Protein AF-A0A0M1J1N5-F1 (afdb_monomer_lite)

Radius of gyration: 19.78 Å; chains: 1; bounding box: 44×38×53 Å

Secondary structure (DSSP, 8-state):
-TTTT-EEEEEHHHHHHTT---TTTSTTSB-TTSEEEEES-S--------HHHHTT-----PPPGGGGGG-SHHHHHHGGG-S-EEEEEETTT-S-HHHHHHIIIIITTTTTT-TTEEEEEE-GGGG--TTS-HHHHHHHHHHHHHHHHHHHTS-GGGEEE--HHHHHHT-

Structure (mmCIF, N/CA/C/O backbone):
data_AF-A0A0M1J1N5-F1
#
_entry.id   AF-A0A0M1J1N5-F1
#
loop_
_atom_site.group_PDB
_atom_site.id
_atom_site.type_symbol
_atom_site.label_atom_id
_atom_site.label_alt_id
_atom_site.label_comp_id
_atom_site.label_asym_id
_atom_site.label_entity_id
_atom_site.label_seq_id
_atom_site.pdbx_PDB_ins_code
_atom_site.Cartn_x
_atom_site.Cartn_y
_atom_site.Cartn_z
_atom_site.occupancy
_atom_site.B_iso_or_equiv
_atom_site.auth_seq_id
_atom_site.auth_comp_id
_atom_site.auth_asym_id
_atom_site.auth_atom_id
_atom_site.pdbx_PDB_model_num
ATOM 1 N N . LEU A 1 1 ? 18.019 0.020 2.219 1.00 52.59 1 LEU A N 1
ATOM 2 C CA . LEU A 1 1 ? 17.414 1.111 1.418 1.00 52.59 1 LEU A CA 1
ATOM 3 C C . LEU A 1 1 ? 18.366 1.653 0.354 1.00 52.59 1 LEU A C 1
ATOM 5 O O . LEU A 1 1 ? 17.966 1.627 -0.796 1.00 52.59 1 LEU A O 1
ATOM 9 N N . ARG A 1 2 ? 19.607 2.064 0.682 1.00 61.16 2 ARG A N 1
ATOM 10 C CA . ARG A 1 2 ? 20.564 2.590 -0.320 1.00 61.16 2 ARG A CA 1
ATOM 11 C C . ARG A 1 2 ? 20.820 1.660 -1.513 1.00 61.16 2 ARG A C 1
ATOM 13 O O . ARG A 1 2 ? 20.886 2.156 -2.623 1.00 61.16 2 ARG A O 1
ATOM 20 N N . GLU A 1 3 ? 20.901 0.349 -1.292 1.00 72.56 3 GLU A N 1
ATOM 21 C CA . GLU A 1 3 ? 21.131 -0.627 -2.372 1.00 72.56 3 GLU A CA 1
ATOM 22 C C . GLU A 1 3 ? 19.966 -0.722 -3.374 1.00 72.56 3 GLU A C 1
ATOM 24 O O . GLU A 1 3 ? 20.194 -0.840 -4.569 1.00 72.56 3 GLU A O 1
ATOM 29 N N . ILE A 1 4 ? 18.715 -0.620 -2.910 1.00 67.69 4 ILE A N 1
ATOM 30 C CA . ILE A 1 4 ? 17.514 -0.837 -3.745 1.00 67.69 4 ILE A CA 1
ATOM 31 C C . ILE A 1 4 ? 17.267 0.347 -4.691 1.00 67.69 4 ILE A C 1
ATOM 33 O O . ILE A 1 4 ? 16.697 0.174 -5.760 1.00 67.69 4 ILE A O 1
ATOM 37 N N . ILE A 1 5 ? 17.731 1.543 -4.318 1.00 72.88 5 ILE A N 1
ATOM 38 C CA . ILE A 1 5 ? 17.619 2.758 -5.140 1.00 72.88 5 ILE A CA 1
ATOM 39 C C . ILE A 1 5 ? 18.843 2.987 -6.035 1.00 72.88 5 ILE A C 1
ATOM 41 O O . ILE A 1 5 ? 18.966 4.054 -6.631 1.00 72.88 5 ILE A O 1
ATOM 45 N N . GLN A 1 6 ? 19.787 2.041 -6.089 1.00 81.50 6 GLN A N 1
ATOM 46 C CA . GLN A 1 6 ? 20.947 2.183 -6.960 1.00 81.50 6 GLN A CA 1
ATOM 47 C C . GLN A 1 6 ? 20.529 2.147 -8.423 1.00 81.50 6 GLN A C 1
ATOM 49 O O . GLN A 1 6 ? 19.710 1.330 -8.848 1.00 81.50 6 GLN A O 1
ATOM 54 N N . THR A 1 7 ? 21.188 2.987 -9.200 1.00 85.31 7 THR A N 1
ATOM 55 C CA . THR A 1 7 ? 21.044 3.075 -10.643 1.00 85.31 7 THR A CA 1
ATOM 56 C C . THR A 1 7 ? 22.372 2.773 -11.331 1.00 85.31 7 THR A C 1
ATOM 58 O O . THR A 1 7 ? 23.437 2.682 -10.707 1.00 85.31 7 THR A O 1
ATOM 61 N N . LYS A 1 8 ? 22.320 2.551 -12.641 1.00 86.94 8 LYS A N 1
ATOM 62 C CA . LYS A 1 8 ? 23.497 2.445 -13.505 1.00 86.94 8 LYS A CA 1
ATOM 63 C C . LYS A 1 8 ? 23.228 3.106 -14.847 1.00 86.94 8 LYS A C 1
ATOM 65 O O . LYS A 1 8 ? 22.100 3.103 -15.330 1.00 86.94 8 LYS A O 1
ATOM 70 N N . GLN A 1 9 ? 24.285 3.629 -15.454 1.00 89.75 9 GLN A N 1
ATOM 71 C CA . GLN A 1 9 ? 24.247 4.166 -16.810 1.00 89.75 9 GLN A CA 1
ATOM 72 C C . GLN A 1 9 ? 24.455 3.033 -17.815 1.00 89.75 9 GLN A C 1
ATOM 74 O O . GLN A 1 9 ? 25.432 2.287 -17.717 1.00 89.75 9 GLN A O 1
ATOM 79 N N . VAL A 1 10 ? 23.553 2.911 -18.782 1.00 89.06 10 VAL A N 1
ATOM 80 C CA . VAL A 1 10 ? 23.640 1.938 -19.882 1.00 89.06 10 VAL A CA 1
ATOM 81 C C . VAL A 1 10 ? 23.337 2.612 -21.215 1.00 89.06 10 VAL A C 1
ATOM 83 O O . VAL A 1 10 ? 22.800 3.719 -21.248 1.00 89.06 10 VAL A O 1
ATOM 86 N N . SER A 1 11 ? 23.679 1.957 -22.326 1.00 90.75 11 SER A N 1
ATOM 87 C CA . SER A 1 11 ? 23.279 2.450 -23.644 1.00 90.75 11 SER A CA 1
ATOM 88 C C . SER A 1 11 ? 21.757 2.369 -23.807 1.00 90.75 11 SER A C 1
ATOM 90 O O . SER A 1 11 ? 21.112 1.485 -23.237 1.00 90.75 11 SER A O 1
ATOM 92 N N . VAL A 1 12 ? 21.173 3.246 -24.629 1.00 86.00 12 VAL A N 1
ATOM 93 C CA . VAL A 1 12 ? 19.738 3.166 -24.970 1.00 86.00 12 VAL A CA 1
ATOM 94 C C . VAL A 1 12 ? 19.375 1.781 -25.524 1.00 86.00 12 VAL A C 1
ATOM 96 O O . VAL A 1 12 ? 18.342 1.225 -25.164 1.00 86.00 12 VAL A O 1
ATOM 99 N N . ALA A 1 13 ? 20.245 1.182 -26.344 1.00 87.81 13 ALA A N 1
ATOM 100 C CA . ALA A 1 13 ? 20.021 -0.148 -26.910 1.00 87.81 13 ALA A CA 1
ATOM 101 C C . ALA A 1 13 ? 19.925 -1.240 -25.828 1.00 87.81 13 ALA A C 1
ATOM 103 O O . ALA A 1 13 ? 19.041 -2.096 -25.892 1.00 87.81 13 ALA A O 1
ATOM 104 N N . ASP A 1 14 ? 20.795 -1.191 -24.815 1.00 88.38 14 ASP A N 1
ATOM 105 C CA . ASP A 1 14 ? 20.754 -2.132 -23.694 1.00 88.38 14 ASP A CA 1
ATOM 106 C C . ASP A 1 14 ? 19.516 -1.917 -22.824 1.00 88.38 14 ASP A C 1
ATOM 108 O O . ASP A 1 14 ? 18.884 -2.887 -22.408 1.00 88.38 14 ASP A O 1
ATOM 112 N N . ALA A 1 15 ? 19.138 -0.662 -22.575 1.00 84.88 15 ALA A N 1
ATOM 113 C CA . ALA A 1 15 ? 17.943 -0.349 -21.801 1.00 84.88 15 ALA A CA 1
ATOM 114 C C . ALA A 1 15 ? 16.661 -0.833 -22.495 1.00 84.88 15 ALA A C 1
ATOM 116 O O . ALA A 1 15 ? 15.810 -1.419 -21.833 1.00 84.88 15 ALA A O 1
ATOM 117 N N . VAL A 1 16 ? 16.5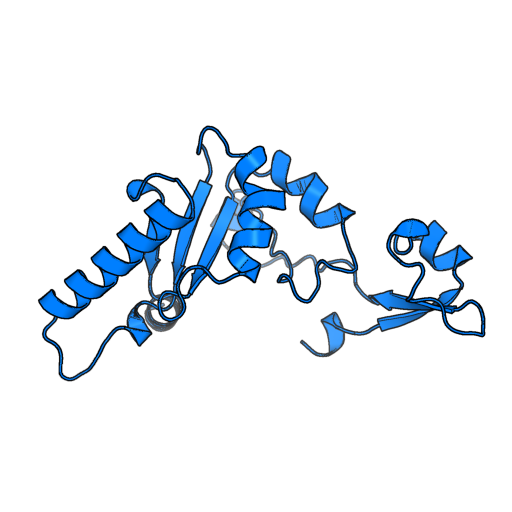56 -0.682 -23.822 1.00 83.62 16 VAL A N 1
ATOM 118 C CA . VAL A 1 16 ? 15.443 -1.223 -24.626 1.00 83.62 16 VAL A CA 1
ATOM 119 C C . VAL A 1 16 ? 15.420 -2.750 -24.578 1.00 83.62 16 VAL A C 1
ATOM 121 O O . VAL A 1 16 ? 14.368 -3.343 -24.372 1.00 83.62 16 VAL A O 1
ATOM 124 N N . LYS A 1 17 ? 16.576 -3.414 -24.713 1.00 86.38 17 LYS A N 1
ATOM 125 C CA . LYS A 1 17 ? 16.666 -4.882 -24.602 1.00 86.38 17 LYS A CA 1
ATOM 126 C C . LYS A 1 17 ? 16.233 -5.389 -23.222 1.00 86.38 17 LYS A C 1
ATOM 128 O O . LYS A 1 17 ? 15.756 -6.514 -23.094 1.00 86.38 17 LYS A O 1
ATOM 133 N N . LEU A 1 18 ? 16.448 -4.575 -22.194 1.00 82.00 18 LEU A N 1
ATOM 134 C CA . LEU A 1 18 ? 16.012 -4.827 -20.830 1.00 82.00 18 LEU A CA 1
ATOM 135 C C . LEU A 1 18 ? 14.584 -4.331 -20.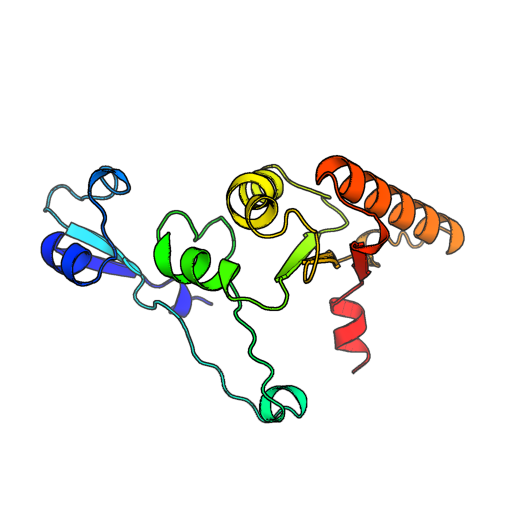564 1.00 82.00 18 LEU A C 1
ATOM 137 O O . LEU A 1 18 ? 14.133 -4.472 -19.438 1.00 82.00 18 LEU A O 1
ATOM 141 N N . ASP A 1 19 ? 13.873 -3.761 -21.531 1.00 76.56 19 ASP A N 1
ATOM 142 C CA . ASP A 1 19 ? 12.531 -3.201 -21.320 1.00 76.56 19 ASP A CA 1
ATOM 143 C C . ASP A 1 19 ? 12.471 -2.139 -20.198 1.00 76.56 19 ASP A C 1
ATOM 145 O O . ASP A 1 19 ? 11.487 -1.976 -19.485 1.00 76.56 19 ASP A O 1
ATOM 149 N N . LEU A 1 20 ? 13.589 -1.433 -20.002 1.00 76.12 20 LEU A N 1
ATOM 150 C CA . LEU A 1 20 ? 13.760 -0.344 -19.031 1.00 76.12 20 LEU A CA 1
ATOM 151 C C . LEU A 1 20 ? 13.867 1.021 -19.728 1.00 76.12 20 LEU A C 1
ATOM 153 O O . LEU A 1 20 ? 14.272 2.010 -19.122 1.00 76.12 20 LEU A O 1
ATOM 157 N N . TYR A 1 21 ? 13.554 1.071 -21.023 1.00 71.81 21 TYR A N 1
ATOM 158 C CA . TYR A 1 21 ? 13.481 2.301 -21.798 1.00 71.81 21 TYR A CA 1
ATOM 159 C C . TYR A 1 21 ? 12.463 2.148 -22.926 1.00 71.81 21 TYR A C 1
ATOM 161 O O . TYR A 1 21 ? 12.642 1.346 -23.841 1.00 71.81 21 TYR A O 1
ATOM 169 N N . GLN A 1 22 ? 11.418 2.970 -22.877 1.00 67.94 22 GLN A N 1
ATOM 170 C CA . GLN A 1 22 ? 10.406 3.088 -23.927 1.00 67.94 22 GLN A CA 1
ATOM 171 C C . GLN A 1 22 ? 10.420 4.532 -24.447 1.00 67.94 22 GLN A C 1
ATOM 173 O O . GLN A 1 22 ? 10.168 5.467 -23.684 1.00 67.94 22 GLN A O 1
ATOM 178 N N . GLY A 1 23 ? 10.774 4.706 -25.726 1.00 61.94 23 GLY A N 1
ATOM 179 C CA . GLY A 1 23 ? 11.241 5.973 -26.311 1.00 61.94 23 GLY A CA 1
ATOM 180 C C . GLY A 1 23 ? 10.377 7.208 -26.037 1.00 61.94 23 GLY A C 1
ATOM 181 O O . GLY A 1 23 ? 10.921 8.243 -25.665 1.00 61.94 23 GLY A O 1
ATOM 182 N N . GLU A 1 24 ? 9.049 7.115 -26.149 1.00 58.16 24 GLU A N 1
ATOM 183 C CA . GLU A 1 24 ? 8.161 8.266 -25.902 1.00 58.16 24 GLU A CA 1
ATOM 184 C C . GLU A 1 24 ? 8.010 8.615 -24.412 1.00 58.16 24 GLU A C 1
ATOM 186 O O . GLU A 1 24 ? 7.842 9.782 -24.067 1.00 58.16 24 GLU A O 1
ATOM 191 N N . LEU A 1 25 ? 8.136 7.630 -23.518 1.00 57.78 25 LEU A N 1
ATOM 192 C CA . LEU A 1 25 ? 8.007 7.812 -22.067 1.00 57.78 25 LEU A CA 1
ATOM 193 C C . LEU A 1 25 ? 9.302 8.333 -21.417 1.00 57.78 25 LEU A C 1
ATOM 195 O O . LEU A 1 25 ? 9.253 8.963 -20.364 1.00 57.78 25 LEU A O 1
ATOM 199 N N . HIS A 1 26 ? 10.459 8.105 -22.051 1.00 61.91 26 HIS A N 1
ATOM 200 C CA . HIS A 1 26 ? 11.788 8.342 -21.463 1.00 61.91 26 HIS A CA 1
ATOM 201 C C . HIS A 1 26 ? 12.648 9.331 -22.272 1.00 61.91 26 HIS A C 1
ATOM 203 O O . HIS A 1 26 ? 13.854 9.454 -22.047 1.00 61.91 26 HIS A O 1
ATOM 209 N N . HIS A 1 27 ? 12.045 10.062 -23.215 1.00 55.50 27 HIS A N 1
ATOM 210 C CA . HIS A 1 27 ? 12.751 10.917 -24.178 1.00 55.50 27 HIS A CA 1
ATOM 211 C C . HIS A 1 27 ? 13.588 12.045 -23.530 1.00 55.50 27 HIS A C 1
ATOM 213 O O . HIS A 1 27 ? 14.531 12.543 -24.144 1.00 55.50 27 HIS A O 1
ATOM 219 N N . GLY A 1 28 ? 13.274 12.435 -22.287 1.00 59.06 28 GLY A N 1
ATOM 220 C CA . GLY A 1 28 ? 14.011 13.437 -21.501 1.00 59.06 28 GLY A CA 1
ATOM 221 C C . GLY A 1 28 ? 15.120 12.885 -20.593 1.00 59.06 28 GLY A C 1
ATOM 222 O O . GLY A 1 28 ? 15.781 13.664 -19.914 1.00 59.06 28 GLY A O 1
ATOM 223 N N . LEU A 1 29 ? 15.320 11.562 -20.561 1.00 63.53 29 LEU A N 1
ATOM 224 C CA . LEU A 1 29 ? 16.277 10.882 -19.673 1.00 63.53 29 LEU A CA 1
ATOM 225 C C . LEU A 1 29 ? 17.583 10.484 -20.381 1.00 63.53 29 LEU A C 1
ATOM 227 O O . LEU A 1 29 ? 18.471 9.894 -19.767 1.00 63.53 29 LEU A O 1
ATOM 231 N N . VAL A 1 30 ? 17.704 10.792 -21.676 1.00 70.62 30 VAL A N 1
ATOM 232 C CA . VAL A 1 30 ? 18.880 10.454 -22.483 1.00 70.62 30 VAL A CA 1
ATOM 233 C C . VAL A 1 30 ? 19.931 11.549 -22.341 1.00 70.62 30 VAL A C 1
ATOM 235 O O . VAL A 1 30 ? 19.705 12.705 -22.695 1.00 70.62 30 VAL A O 1
ATOM 238 N N . SER A 1 31 ? 21.103 11.177 -21.835 1.00 72.56 31 SER A N 1
ATOM 239 C CA . SER A 1 31 ? 22.274 12.052 -21.793 1.00 72.56 31 SER A CA 1
ATOM 240 C C . SER A 1 31 ? 22.797 12.352 -23.205 1.00 72.56 31 SER A C 1
ATOM 242 O O . SER A 1 31 ? 22.593 11.573 -24.137 1.00 72.56 31 SER A O 1
ATOM 244 N N . SER A 1 32 ? 23.571 13.433 -23.358 1.00 72.31 32 SER A N 1
ATOM 245 C CA . SER A 1 32 ? 24.248 13.816 -24.611 1.00 72.31 32 SER A CA 1
ATOM 246 C C . SER A 1 32 ? 25.082 12.695 -25.246 1.00 72.31 32 SER A C 1
ATOM 248 O O . SER A 1 32 ? 25.353 12.732 -26.442 1.00 72.31 32 SER A O 1
ATOM 250 N N . ASN A 1 33 ? 25.471 11.688 -24.458 1.00 78.75 33 ASN A N 1
ATOM 251 C CA . ASN A 1 33 ? 26.295 10.559 -24.888 1.00 78.75 33 ASN A CA 1
ATOM 252 C C . ASN A 1 33 ? 25.473 9.306 -25.254 1.00 78.75 33 ASN A C 1
ATOM 254 O O . ASN A 1 33 ? 26.031 8.214 -25.313 1.00 78.75 33 ASN A O 1
ATOM 258 N N . ASN A 1 34 ? 24.160 9.442 -25.477 1.00 82.69 34 ASN A N 1
ATOM 259 C CA . ASN A 1 34 ? 23.240 8.340 -25.797 1.00 82.69 34 ASN A CA 1
ATOM 260 C C . ASN A 1 34 ? 23.177 7.242 -24.711 1.00 82.69 34 ASN A C 1
ATOM 262 O O . ASN A 1 34 ? 23.002 6.053 -24.996 1.00 82.69 34 ASN A O 1
ATOM 266 N N . MET A 1 35 ? 23.342 7.667 -23.457 1.00 84.88 35 MET A N 1
ATOM 267 C CA . MET A 1 35 ? 23.271 6.833 -22.258 1.00 84.88 35 MET A CA 1
ATOM 268 C C . MET A 1 35 ? 22.031 7.199 -21.449 1.00 84.88 35 MET A C 1
ATOM 270 O O . MET A 1 35 ? 21.616 8.362 -21.443 1.00 84.88 35 MET A O 1
ATOM 274 N N . VAL A 1 36 ? 21.469 6.212 -20.762 1.00 85.06 36 VAL A N 1
ATOM 275 C CA . VAL A 1 36 ? 20.299 6.356 -19.896 1.00 85.06 36 VAL A CA 1
ATOM 276 C C . VAL A 1 36 ? 20.566 5.726 -18.539 1.00 85.06 36 VAL A C 1
ATOM 278 O O . VAL A 1 36 ? 21.243 4.700 -18.423 1.00 85.06 36 VAL A O 1
ATOM 281 N N . GLU A 1 37 ? 20.011 6.351 -17.508 1.00 83.31 37 GLU A N 1
ATOM 282 C CA . GLU A 1 37 ? 20.072 5.856 -16.142 1.00 83.31 37 GLU A CA 1
ATOM 283 C C . GLU A 1 37 ? 18.921 4.876 -15.894 1.00 83.31 37 GLU A C 1
ATOM 285 O O . GLU A 1 37 ? 17.757 5.233 -16.061 1.00 83.31 37 GLU A O 1
ATOM 290 N N . ILE A 1 38 ? 19.247 3.642 -15.504 1.00 80.50 38 ILE A N 1
ATOM 291 C CA . ILE A 1 38 ? 18.263 2.596 -15.194 1.00 80.50 38 ILE A CA 1
ATOM 292 C C . ILE A 1 38 ? 18.460 2.053 -13.772 1.00 80.50 38 ILE A C 1
ATOM 294 O O . ILE A 1 38 ? 19.587 2.099 -13.262 1.00 80.50 38 ILE A O 1
ATOM 298 N N . PRO A 1 39 ? 17.423 1.480 -13.132 1.00 80.62 39 PRO A N 1
ATOM 299 C CA . PRO A 1 39 ? 17.570 0.777 -11.860 1.00 80.62 39 PRO A CA 1
ATOM 300 C C . PRO A 1 39 ? 18.573 -0.384 -11.951 1.00 80.62 39 PRO A C 1
ATOM 302 O O . PRO A 1 39 ? 18.634 -1.109 -12.948 1.00 80.62 39 PRO A O 1
ATOM 305 N N . GLN A 1 40 ? 19.362 -0.596 -10.895 1.00 85.62 40 GLN A N 1
ATOM 306 C CA . GLN A 1 40 ? 20.210 -1.790 -10.784 1.00 85.62 40 GLN A CA 1
ATOM 307 C C . GLN A 1 40 ? 19.411 -3.044 -10.421 1.00 85.62 40 GLN A C 1
ATOM 309 O O . GLN A 1 40 ? 19.810 -4.150 -10.788 1.00 85.62 40 GLN A O 1
ATOM 314 N N . TRP A 1 41 ? 18.280 -2.869 -9.740 1.00 81.00 41 TRP A N 1
ATOM 315 C CA . TRP A 1 41 ? 17.426 -3.939 -9.237 1.00 81.00 41 TRP A CA 1
ATOM 316 C C . TRP A 1 41 ? 15.995 -3.725 -9.723 1.00 81.00 41 TRP A C 1
ATOM 318 O O . TRP A 1 41 ? 15.494 -2.610 -9.632 1.00 81.00 41 TRP A O 1
ATOM 328 N N . ARG A 1 42 ? 15.335 -4.792 -10.193 1.00 76.38 42 ARG A N 1
ATOM 329 C CA . ARG A 1 42 ? 13.905 -4.749 -10.555 1.00 76.38 42 ARG A CA 1
ATOM 330 C C . ARG A 1 42 ? 12.992 -5.123 -9.395 1.00 76.38 42 ARG A C 1
ATOM 332 O O . ARG A 1 42 ? 12.026 -4.441 -9.098 1.00 76.38 42 ARG A O 1
ATOM 339 N N . HIS A 1 43 ? 13.291 -6.235 -8.732 1.00 79.19 43 HIS A N 1
ATOM 340 C CA . HIS A 1 43 ? 12.568 -6.679 -7.545 1.00 79.19 43 HIS A CA 1
ATOM 341 C C . HIS A 1 43 ? 13.464 -7.568 -6.686 1.00 79.19 43 HIS A C 1
ATOM 343 O O . HIS A 1 43 ? 14.487 -8.082 -7.145 1.00 79.19 43 HIS A O 1
ATOM 349 N N . ALA A 1 44 ? 13.054 -7.767 -5.437 1.00 83.44 44 ALA A N 1
ATOM 350 C CA . ALA A 1 44 ? 13.659 -8.725 -4.529 1.00 83.44 44 ALA A CA 1
ATOM 351 C C . ALA A 1 44 ? 12.633 -9.802 -4.175 1.00 83.44 44 ALA A C 1
ATOM 353 O O . ALA A 1 44 ? 11.468 -9.501 -3.926 1.00 83.44 44 ALA A O 1
ATOM 354 N N . ILE A 1 45 ? 13.079 -11.056 -4.121 1.00 89.25 45 ILE A N 1
ATOM 355 C CA . ILE A 1 45 ? 12.277 -12.160 -3.598 1.00 89.25 45 ILE A CA 1
ATOM 356 C C . ILE A 1 45 ? 12.753 -12.427 -2.177 1.00 89.25 45 ILE A C 1
ATOM 358 O O . ILE A 1 45 ? 13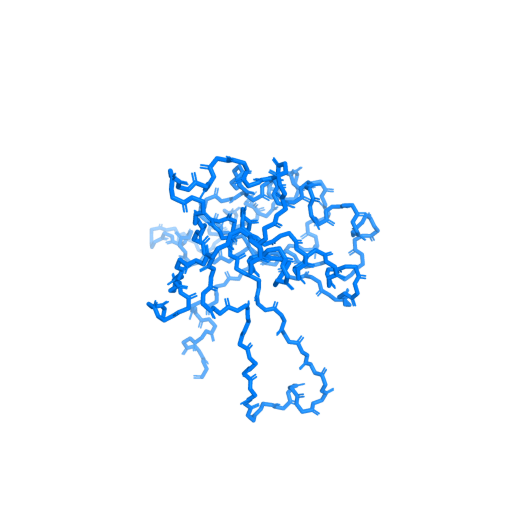.911 -12.778 -1.955 1.00 89.25 45 ILE A O 1
ATOM 362 N N . VAL A 1 46 ? 11.850 -12.269 -1.214 1.00 89.50 46 VAL A N 1
ATOM 363 C CA . VAL A 1 46 ? 12.133 -12.513 0.201 1.00 89.50 46 VAL A CA 1
ATOM 364 C C . VAL A 1 46 ? 11.297 -13.695 0.664 1.00 89.50 46 VAL A C 1
ATOM 366 O O . VAL A 1 46 ? 10.075 -13.619 0.733 1.00 89.50 46 VAL A O 1
ATOM 369 N N . SER A 1 47 ? 11.968 -14.797 0.990 1.00 92.12 47 SER A N 1
ATOM 370 C CA . SER A 1 47 ? 11.346 -15.975 1.598 1.00 92.12 47 SER A CA 1
ATOM 371 C C . SER A 1 47 ? 11.704 -16.029 3.076 1.00 92.12 47 SER A C 1
ATOM 373 O O . SER A 1 47 ? 12.881 -15.980 3.428 1.00 92.12 47 SER A O 1
ATOM 375 N N . PHE A 1 48 ? 10.704 -16.138 3.948 1.00 91.94 48 PHE A N 1
ATOM 376 C CA . PHE A 1 48 ? 10.916 -16.276 5.388 1.00 91.94 48 PHE A CA 1
ATOM 377 C C . PHE A 1 48 ? 9.922 -17.278 5.994 1.00 91.94 48 PHE A C 1
ATOM 379 O O . PHE A 1 48 ? 8.824 -17.450 5.455 1.00 91.94 48 PHE A O 1
ATOM 386 N N . PRO A 1 49 ? 10.285 -17.980 7.085 1.00 93.62 49 PRO A N 1
ATOM 387 C CA . PRO A 1 49 ? 9.484 -19.073 7.629 1.00 93.62 49 PRO A CA 1
ATOM 388 C C . PRO A 1 49 ? 8.273 -18.538 8.402 1.00 93.62 49 PRO A C 1
ATOM 390 O O . PRO A 1 49 ? 8.29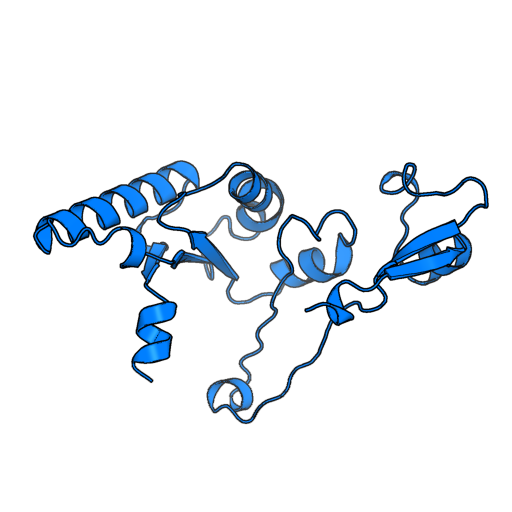4 -18.420 9.625 1.00 93.62 49 PRO A O 1
ATOM 393 N N . HIS A 1 50 ? 7.206 -18.206 7.679 1.00 94.19 50 HIS A N 1
ATOM 394 C CA . HIS A 1 50 ? 5.954 -17.724 8.253 1.00 94.19 50 HIS A CA 1
ATOM 395 C C . HIS A 1 50 ? 4.791 -18.650 7.897 1.00 94.19 50 HIS A C 1
ATOM 397 O O . HIS A 1 50 ? 4.645 -18.983 6.717 1.00 94.19 50 HIS A O 1
ATOM 403 N N . PRO A 1 51 ? 3.917 -19.012 8.860 1.00 95.56 51 PRO A N 1
ATOM 404 C CA . PRO A 1 51 ? 2.818 -19.945 8.616 1.00 95.56 51 PRO A CA 1
ATOM 405 C C . PRO A 1 51 ? 1.933 -19.556 7.426 1.00 95.56 51 PRO A C 1
ATOM 407 O O . PRO A 1 51 ? 1.619 -20.399 6.595 1.00 95.56 51 PRO A O 1
ATOM 410 N N . LEU A 1 52 ? 1.593 -18.268 7.287 1.00 94.12 52 LEU A N 1
ATOM 411 C CA . LEU A 1 52 ? 0.770 -17.806 6.159 1.00 94.12 52 LEU A CA 1
ATOM 412 C C . LEU A 1 52 ? 1.478 -17.953 4.804 1.00 94.12 52 LEU A C 1
ATOM 414 O O . LEU A 1 52 ? 0.835 -18.324 3.828 1.00 94.12 52 LEU A O 1
ATOM 418 N N . LEU A 1 53 ? 2.792 -17.704 4.734 1.00 94.56 53 LEU A N 1
ATOM 419 C CA . LEU A 1 53 ? 3.537 -17.852 3.479 1.00 94.56 53 LEU A CA 1
ATOM 420 C C . LEU A 1 53 ? 3.646 -19.327 3.075 1.00 94.56 53 LEU A C 1
ATOM 422 O O . LEU A 1 53 ? 3.521 -19.660 1.902 1.00 94.56 53 LEU A O 1
ATOM 426 N N . GLN A 1 54 ? 3.797 -20.226 4.052 1.00 93.50 54 GLN A N 1
ATOM 427 C CA . GLN A 1 54 ? 3.780 -21.675 3.817 1.00 93.50 54 GLN A CA 1
ATOM 428 C C . GLN A 1 54 ? 2.414 -22.181 3.332 1.00 93.50 54 GLN A C 1
ATOM 430 O O . GLN A 1 54 ? 2.349 -23.177 2.620 1.00 93.50 54 GLN A O 1
ATOM 435 N N . GLN A 1 55 ? 1.332 -21.484 3.684 1.00 94.81 55 GLN A N 1
ATOM 436 C CA . GLN A 1 55 ? -0.024 -21.756 3.197 1.00 94.81 55 GLN A CA 1
ATOM 437 C C . GLN A 1 55 ? -0.310 -21.126 1.822 1.00 94.81 55 GLN A C 1
ATOM 439 O O . GLN A 1 55 ? -1.435 -21.210 1.336 1.00 94.81 55 GLN A O 1
ATOM 444 N N . GLY A 1 56 ? 0.694 -20.515 1.184 1.00 91.44 56 GLY A N 1
ATOM 445 C CA . GLY A 1 56 ? 0.589 -19.960 -0.165 1.00 91.44 56 GLY A CA 1
ATOM 446 C C . GLY A 1 56 ? 0.256 -18.470 -0.228 1.00 91.44 56 GLY A C 1
ATOM 447 O O . GLY A 1 56 ? -0.008 -17.969 -1.318 1.00 91.44 56 GLY A O 1
ATOM 448 N N . LEU A 1 57 ? 0.280 -17.738 0.895 1.00 93.19 57 LEU A N 1
ATOM 449 C CA . LEU A 1 57 ? 0.212 -16.276 0.844 1.00 93.19 57 LEU A CA 1
ATOM 450 C C . LEU A 1 57 ? 1.461 -15.731 0.140 1.00 93.19 57 LEU A C 1
ATOM 452 O O . LEU A 1 57 ? 2.584 -16.027 0.541 1.00 93.19 57 LEU A O 1
ATOM 456 N N . VAL A 1 58 ? 1.257 -14.880 -0.862 1.00 91.31 58 VAL A N 1
ATOM 457 C CA . VAL A 1 58 ? 2.315 -14.121 -1.535 1.00 91.31 58 VAL A CA 1
ATOM 458 C C . VAL A 1 58 ? 2.004 -12.640 -1.371 1.00 91.31 58 VAL A C 1
ATOM 460 O O . VAL A 1 58 ? 0.867 -12.218 -1.569 1.00 91.31 58 VAL A O 1
ATOM 463 N N . ILE A 1 59 ? 3.009 -11.857 -0.984 1.00 90.19 59 ILE A N 1
ATOM 464 C CA . ILE A 1 59 ? 2.888 -10.407 -0.831 1.00 90.19 59 ILE A CA 1
ATOM 465 C C . ILE A 1 59 ? 3.751 -9.757 -1.904 1.00 90.19 59 ILE A C 1
ATOM 467 O O . ILE A 1 59 ? 4.952 -10.015 -1.973 1.00 90.19 59 ILE A O 1
ATOM 471 N N . LEU A 1 60 ? 3.127 -8.911 -2.718 1.00 87.31 60 LEU A N 1
ATOM 472 C CA . LEU A 1 60 ? 3.815 -8.025 -3.643 1.00 87.31 60 LEU A CA 1
ATOM 473 C C . LEU A 1 60 ? 3.849 -6.630 -3.019 1.00 87.31 60 LEU A C 1
ATOM 475 O O . LEU A 1 60 ? 2.813 -5.979 -2.909 1.00 87.31 60 LEU A O 1
ATOM 479 N N . ASP A 1 61 ? 5.031 -6.197 -2.586 1.00 85.44 61 ASP A N 1
ATOM 480 C CA . ASP A 1 61 ? 5.242 -4.835 -2.098 1.00 85.44 61 ASP A CA 1
ATOM 481 C C . ASP A 1 61 ? 5.653 -3.945 -3.271 1.00 85.44 61 ASP A C 1
ATOM 483 O O . ASP A 1 61 ? 6.696 -4.156 -3.895 1.00 85.44 61 ASP A O 1
ATOM 487 N N . THR A 1 62 ? 4.795 -2.990 -3.616 1.00 75.31 62 THR A N 1
ATOM 488 C CA . THR A 1 62 ? 4.993 -2.115 -4.770 1.00 75.31 62 THR A CA 1
ATOM 489 C C . THR A 1 62 ? 5.659 -0.822 -4.313 1.00 75.31 62 THR A C 1
ATOM 491 O O . THR A 1 62 ? 5.175 -0.204 -3.360 1.00 75.31 62 THR A O 1
ATOM 494 N N . PRO A 1 63 ? 6.727 -0.357 -4.978 1.00 67.69 63 PRO A N 1
ATOM 495 C CA . PRO A 1 63 ? 7.349 0.909 -4.623 1.00 67.69 63 PRO A CA 1
ATOM 496 C C . PRO A 1 63 ? 6.346 2.071 -4.751 1.00 67.69 63 PRO A C 1
ATOM 498 O O . PRO A 1 63 ? 5.440 2.051 -5.583 1.00 67.69 63 PRO A O 1
ATOM 501 N N . GLY A 1 64 ? 6.492 3.093 -3.902 1.00 62.84 64 GLY A N 1
ATOM 502 C CA . GLY A 1 64 ? 5.606 4.260 -3.909 1.00 62.84 64 GLY A CA 1
ATOM 503 C C . GLY A 1 64 ? 5.701 5.093 -5.196 1.00 62.84 64 GLY A C 1
ATOM 504 O O . GLY A 1 64 ? 6.615 4.936 -6.001 1.00 62.84 64 GLY A O 1
ATOM 505 N N . LEU A 1 65 ? 4.785 6.052 -5.356 1.00 52.72 65 LEU A N 1
ATOM 506 C CA . LEU A 1 65 ? 4.634 6.898 -6.556 1.00 52.72 65 LEU A CA 1
ATOM 507 C C . LEU A 1 65 ? 5.897 7.637 -7.013 1.00 52.72 65 LEU A C 1
ATOM 509 O O . LEU A 1 65 ? 6.055 7.889 -8.202 1.00 52.72 65 LEU A O 1
ATOM 513 N N . ASN A 1 66 ? 6.831 7.911 -6.103 1.00 51.19 66 ASN A N 1
ATOM 514 C CA . ASN A 1 66 ? 8.114 8.529 -6.447 1.00 51.19 66 ASN A CA 1
ATOM 515 C C . ASN A 1 66 ? 9.032 7.612 -7.283 1.00 51.19 66 ASN A C 1
ATOM 517 O O . ASN A 1 66 ? 10.046 8.081 -7.786 1.00 51.19 66 ASN A O 1
ATOM 521 N N . ALA A 1 67 ? 8.697 6.326 -7.418 1.00 50.06 67 ALA A N 1
ATOM 522 C CA . ALA A 1 67 ? 9.473 5.314 -8.135 1.00 50.06 67 ALA A CA 1
ATOM 523 C C . ALA A 1 67 ? 8.699 4.640 -9.290 1.00 50.06 67 ALA A C 1
ATOM 525 O O . ALA A 1 67 ? 9.279 3.855 -10.032 1.00 50.06 67 ALA A O 1
ATOM 526 N N . LEU A 1 68 ? 7.411 4.964 -9.484 1.00 49.25 68 LEU A N 1
ATOM 527 C CA . LEU A 1 68 ? 6.590 4.420 -10.581 1.00 49.25 68 LEU A CA 1
ATOM 528 C C . LEU A 1 68 ? 6.805 5.140 -11.923 1.00 49.25 68 LEU A C 1
ATOM 530 O O . LEU A 1 68 ? 6.439 4.605 -12.964 1.00 49.25 68 LEU A O 1
ATOM 534 N N . GLY A 1 69 ? 7.437 6.320 -11.926 1.00 45.91 69 GLY A N 1
ATOM 535 C CA . GLY A 1 69 ? 7.765 7.050 -13.159 1.00 45.91 69 GLY A CA 1
ATOM 536 C C . GLY A 1 69 ? 8.768 6.337 -14.079 1.00 45.91 69 GLY A C 1
ATOM 537 O O . GLY A 1 69 ? 8.903 6.736 -15.229 1.00 45.91 69 GLY A O 1
ATOM 538 N N . SER A 1 70 ? 9.453 5.297 -13.590 1.00 46.59 70 SER A N 1
ATOM 539 C CA . SER A 1 70 ? 10.487 4.549 -14.320 1.00 46.59 70 SER A CA 1
ATOM 540 C C . SER A 1 70 ? 10.132 3.092 -14.640 1.00 46.59 70 SER A C 1
ATOM 542 O O . SER A 1 70 ? 10.865 2.460 -15.391 1.00 46.59 70 SER A O 1
ATOM 544 N N . GLU A 1 71 ? 9.043 2.535 -14.097 1.00 52.28 71 GLU A N 1
ATOM 545 C CA . GLU A 1 71 ? 8.646 1.142 -14.366 1.00 52.28 71 GLU A CA 1
ATOM 546 C C . GLU A 1 71 ? 7.115 0.990 -14.476 1.00 52.28 71 GLU A C 1
ATOM 548 O O . GLU A 1 71 ? 6.436 0.752 -13.474 1.00 52.28 71 GLU A O 1
ATOM 553 N N . PRO A 1 72 ? 6.546 1.082 -15.694 1.00 49.94 72 PRO A N 1
ATOM 554 C CA . PRO A 1 72 ? 5.122 0.840 -15.914 1.00 49.94 72 PRO A CA 1
ATOM 555 C C . PRO A 1 72 ? 4.737 -0.647 -15.824 1.00 49.94 72 PRO A C 1
ATOM 557 O O . PRO A 1 72 ? 3.604 -0.968 -15.478 1.00 49.94 72 PRO A O 1
ATOM 560 N N . GLU A 1 73 ? 5.634 -1.587 -16.138 1.00 47.31 73 GLU A N 1
ATOM 561 C CA . GLU A 1 73 ? 5.178 -2.922 -16.556 1.00 47.31 73 GLU A CA 1
ATOM 562 C C . GLU A 1 73 ? 4.996 -3.963 -15.443 1.00 47.31 73 GLU A C 1
ATOM 564 O O . GLU A 1 73 ? 4.018 -4.716 -15.474 1.00 47.31 73 GLU A O 1
ATOM 569 N N . LEU A 1 74 ? 5.875 -4.029 -14.436 1.00 48.59 74 LEU A N 1
ATOM 570 C CA . LEU A 1 74 ? 5.828 -5.143 -13.475 1.00 48.59 74 LEU A CA 1
ATOM 571 C C . LEU A 1 74 ? 4.703 -4.985 -12.435 1.00 48.59 74 LEU A C 1
ATOM 573 O O . LEU A 1 74 ? 4.069 -5.963 -12.034 1.00 48.59 74 LEU A O 1
ATOM 577 N N . THR A 1 75 ? 4.407 -3.747 -12.037 1.00 51.50 75 THR A N 1
ATOM 578 C CA . THR A 1 75 ? 3.354 -3.455 -11.052 1.00 51.50 75 THR A CA 1
ATOM 579 C C . THR A 1 75 ? 1.963 -3.419 -11.694 1.00 51.50 75 THR A C 1
ATOM 581 O O . THR A 1 75 ? 0.997 -3.892 -11.103 1.00 51.50 75 THR A O 1
ATOM 584 N N . LEU A 1 76 ? 1.833 -2.916 -12.928 1.00 55.06 76 LEU A N 1
ATOM 585 C CA . LEU A 1 76 ? 0.520 -2.770 -13.574 1.00 55.06 76 LEU A CA 1
ATOM 586 C C . LEU A 1 76 ? -0.001 -4.067 -14.199 1.00 55.06 76 LEU A C 1
ATOM 588 O O . LEU A 1 76 ? -1.212 -4.269 -14.237 1.00 55.06 76 LEU A O 1
ATOM 592 N N . SER A 1 77 ? 0.878 -4.972 -14.642 1.00 56.25 77 SER A N 1
ATOM 593 C CA . SER A 1 77 ? 0.467 -6.274 -15.196 1.00 56.25 77 SER A CA 1
ATOM 594 C C . SER A 1 77 ? 0.034 -7.286 -14.127 1.00 56.25 77 SER A C 1
ATOM 596 O O . SER A 1 77 ? -0.711 -8.225 -14.420 1.00 56.25 77 SER A O 1
ATOM 598 N N . THR A 1 78 ? 0.469 -7.104 -12.877 1.00 63.09 78 THR A N 1
ATOM 599 C CA . THR A 1 78 ? 0.186 -8.025 -11.766 1.00 63.09 78 THR A CA 1
ATOM 600 C C . THR A 1 78 ? -1.057 -7.639 -10.968 1.00 63.09 78 THR A C 1
ATOM 602 O O . THR A 1 78 ? -1.746 -8.535 -10.477 1.00 63.09 78 THR A O 1
ATOM 605 N N . LEU A 1 79 ? -1.411 -6.348 -10.909 1.00 69.00 79 LEU A N 1
ATOM 606 C CA . LEU A 1 79 ? -2.626 -5.860 -10.242 1.00 69.00 79 LEU A CA 1
ATOM 607 C C . LEU A 1 79 ? -3.918 -6.565 -10.702 1.00 69.00 79 LEU A C 1
ATOM 609 O O . LEU A 1 79 ? -4.670 -6.992 -9.831 1.00 69.00 79 LEU A O 1
ATOM 613 N N . PRO A 1 80 ? -4.184 -6.788 -12.007 1.00 70.06 80 PRO A N 1
ATOM 614 C CA . PRO A 1 80 ? -5.386 -7.504 -12.446 1.00 70.06 80 PRO A CA 1
ATOM 615 C C . PRO A 1 80 ? -5.470 -8.954 -11.951 1.00 70.06 80 PRO A C 1
ATOM 617 O O . PRO A 1 80 ? -6.561 -9.513 -11.867 1.00 70.06 80 PRO A O 1
ATOM 620 N N . ASN A 1 81 ? -4.325 -9.572 -11.642 1.00 76.31 81 ASN A N 1
ATOM 621 C CA . ASN A 1 81 ? -4.238 -10.961 -11.193 1.00 76.31 81 ASN A CA 1
ATOM 622 C C . ASN A 1 81 ? -4.237 -11.094 -9.662 1.00 76.31 81 ASN A C 1
ATOM 624 O O . ASN A 1 81 ? -4.335 -12.211 -9.146 1.00 76.31 81 ASN A O 1
ATOM 628 N N . ALA A 1 82 ? -4.121 -9.985 -8.925 1.00 82.94 82 ALA A N 1
ATOM 629 C CA . ALA A 1 82 ? -4.126 -10.005 -7.472 1.00 82.94 82 ALA A CA 1
ATOM 630 C C . ALA A 1 82 ? -5.529 -10.337 -6.940 1.00 82.94 82 ALA A C 1
ATOM 632 O O . ALA A 1 82 ? -6.521 -9.684 -7.273 1.00 82.94 82 ALA A O 1
ATOM 633 N N . GLN A 1 83 ? -5.614 -11.337 -6.059 1.00 86.38 83 GLN A N 1
ATOM 634 C CA . GLN A 1 83 ? -6.877 -11.708 -5.414 1.00 86.38 83 GLN A CA 1
ATOM 635 C C . GLN A 1 83 ? -7.352 -10.621 -4.448 1.00 86.38 83 GLN A C 1
ATOM 637 O O . GLN A 1 83 ? -8.557 -10.431 -4.276 1.00 86.38 83 GLN A O 1
ATOM 642 N N . VAL A 1 84 ? -6.404 -9.931 -3.805 1.00 89.31 84 VAL A N 1
ATOM 643 C CA . VAL A 1 84 ? -6.672 -8.834 -2.879 1.00 89.31 84 VAL A CA 1
ATOM 644 C C . VAL A 1 84 ? -5.650 -7.714 -3.075 1.00 89.31 84 VAL A C 1
ATOM 646 O O . VAL A 1 84 ? -4.452 -7.977 -3.150 1.00 89.31 84 VAL A O 1
ATOM 649 N N . VAL A 1 85 ? -6.122 -6.468 -3.097 1.00 89.25 85 VAL A N 1
ATOM 650 C CA . VAL A 1 85 ? -5.307 -5.249 -3.078 1.00 89.25 85 VAL A CA 1
ATOM 651 C C . VAL A 1 85 ? -5.493 -4.536 -1.748 1.00 89.25 85 VAL A C 1
ATOM 653 O O . VAL A 1 85 ? -6.613 -4.206 -1.354 1.00 89.25 85 VAL A O 1
ATOM 656 N N . LEU A 1 86 ? -4.373 -4.277 -1.071 1.00 91.75 86 LEU A N 1
ATOM 657 C CA . LEU A 1 86 ? -4.308 -3.428 0.115 1.00 91.75 86 LEU A CA 1
ATOM 658 C C . LEU A 1 86 ? -3.796 -2.050 -0.301 1.00 91.75 86 LEU A C 1
ATOM 660 O O . LEU A 1 86 ? -2.612 -1.887 -0.583 1.00 91.75 86 LEU A O 1
ATOM 664 N N . PHE A 1 87 ? -4.676 -1.052 -0.309 1.00 92.06 87 PHE A N 1
ATOM 665 C CA . PHE A 1 87 ? -4.294 0.332 -0.569 1.00 92.06 87 PHE A CA 1
ATOM 666 C C . PHE A 1 87 ? -4.116 1.076 0.756 1.00 92.06 87 PHE A C 1
ATOM 668 O O . PHE A 1 87 ? -5.078 1.298 1.494 1.00 92.06 87 PHE A O 1
ATOM 675 N N . VAL A 1 88 ? -2.871 1.412 1.092 1.00 93.19 88 VAL A N 1
ATOM 676 C CA . VAL A 1 88 ? -2.508 1.983 2.394 1.00 93.19 88 VAL A CA 1
ATOM 677 C C . VAL A 1 88 ? -2.410 3.503 2.300 1.00 93.19 88 VAL A C 1
ATOM 679 O O . VAL A 1 88 ? -1.607 4.032 1.542 1.00 93.19 88 VAL A O 1
ATOM 682 N N . LEU A 1 89 ? -3.194 4.194 3.122 1.00 94.62 89 LEU A N 1
ATOM 683 C CA . LEU A 1 89 ? -3.238 5.648 3.257 1.00 94.62 89 LEU A CA 1
ATOM 684 C C . LEU A 1 89 ? -2.833 6.062 4.671 1.00 94.62 89 LEU A C 1
ATOM 686 O O . LEU A 1 89 ? -3.012 5.307 5.628 1.00 94.62 89 LEU A O 1
ATOM 690 N N . ALA A 1 90 ? -2.323 7.280 4.822 1.00 94.50 90 ALA A N 1
ATOM 691 C CA . ALA A 1 90 ? -1.999 7.836 6.129 1.00 94.50 90 ALA A CA 1
ATOM 692 C C . ALA A 1 90 ? -3.189 8.636 6.696 1.00 94.50 90 ALA A C 1
ATOM 694 O O . ALA A 1 90 ? -3.797 9.463 6.016 1.00 94.50 90 ALA A O 1
ATOM 695 N N . ALA A 1 91 ? -3.561 8.361 7.947 1.00 93.75 91 ALA A N 1
ATOM 696 C CA . ALA A 1 91 ? -4.740 8.934 8.589 1.00 93.75 91 ALA A CA 1
ATOM 697 C C . ALA A 1 91 ? -4.594 10.432 8.893 1.00 93.75 91 ALA A C 1
ATOM 699 O O . ALA A 1 91 ? -5.582 11.159 8.852 1.00 93.75 91 ALA A O 1
ATOM 700 N N 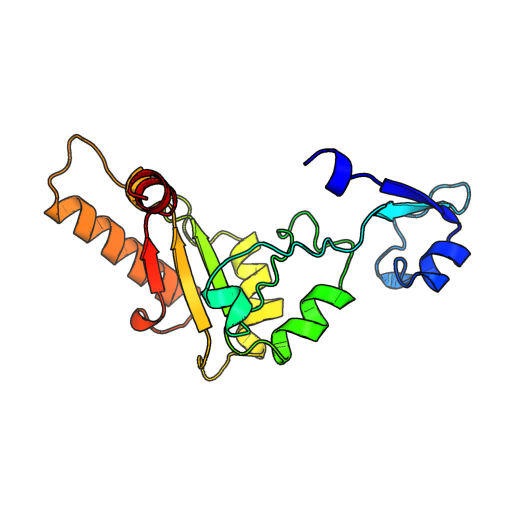. ASP A 1 92 ? -3.372 10.882 9.166 1.00 89.81 92 ASP A N 1
ATOM 701 C CA . ASP A 1 92 ? -3.003 12.271 9.449 1.00 89.81 92 ASP A CA 1
ATOM 702 C C . ASP A 1 92 ? -3.090 13.183 8.224 1.00 89.81 92 ASP A C 1
ATOM 704 O O . ASP A 1 92 ? -3.527 14.326 8.344 1.00 89.81 92 ASP A O 1
ATOM 708 N N . THR A 1 93 ? -2.711 12.688 7.046 1.00 89.75 93 THR A N 1
ATOM 709 C CA . THR A 1 93 ? -2.777 13.467 5.799 1.00 89.75 93 THR A CA 1
ATOM 710 C C . THR A 1 93 ? -4.067 13.244 5.018 1.00 89.75 93 THR A C 1
ATOM 712 O O . THR A 1 93 ? -4.432 14.073 4.186 1.00 89.75 93 THR A O 1
ATOM 715 N N . GLY A 1 94 ? -4.764 12.129 5.260 1.00 87.31 94 GLY A N 1
ATOM 716 C CA . GLY A 1 94 ? -5.862 11.689 4.403 1.00 87.31 94 GLY A CA 1
ATOM 717 C C . GLY A 1 94 ? -5.383 11.329 2.999 1.00 87.31 94 GLY A C 1
ATOM 718 O O . GLY A 1 94 ? -4.216 10.997 2.797 1.00 87.31 94 GLY A O 1
ATOM 719 N N . VAL A 1 95 ? -6.301 11.385 2.031 1.00 93.31 95 VAL A N 1
ATOM 720 C CA . VAL A 1 95 ? -6.001 11.088 0.624 1.00 93.31 95 VAL A CA 1
ATOM 721 C C . VAL A 1 95 ? -5.247 12.264 0.009 1.00 93.31 95 VAL A C 1
ATOM 723 O O . VAL A 1 95 ? -5.820 13.339 -0.183 1.00 93.31 95 VAL A O 1
ATOM 726 N N . THR A 1 96 ? -3.970 12.071 -0.311 1.00 91.31 96 THR A N 1
ATOM 727 C CA . THR A 1 96 ? -3.163 13.090 -0.988 1.00 91.31 96 THR A CA 1
ATOM 728 C C . THR A 1 96 ? -3.451 13.126 -2.492 1.00 91.31 96 THR A C 1
ATOM 730 O O . THR A 1 96 ? -4.121 12.253 -3.048 1.00 91.31 96 THR A O 1
ATOM 733 N N . ARG A 1 97 ? -2.924 14.141 -3.188 1.00 88.12 97 ARG A N 1
ATOM 734 C CA . ARG A 1 97 ? -3.020 14.222 -4.653 1.00 88.12 97 ARG A CA 1
ATOM 735 C C . ARG A 1 97 ? -2.387 13.003 -5.328 1.00 88.12 97 ARG A C 1
ATOM 737 O O . ARG A 1 97 ? -3.004 12.421 -6.211 1.00 88.12 97 ARG A O 1
ATOM 744 N N . SER A 1 98 ? -1.192 12.618 -4.889 1.00 82.75 98 SER A N 1
ATOM 745 C CA . SER A 1 98 ? -0.479 11.456 -5.416 1.00 82.75 98 SER A CA 1
ATOM 746 C C . SER A 1 98 ? -1.292 10.174 -5.183 1.00 82.75 98 SER A C 1
ATOM 748 O O . SER A 1 98 ? -1.487 9.396 -6.115 1.00 82.75 98 SER A O 1
ATOM 750 N N . ASP A 1 99 ? -1.871 9.996 -3.990 1.00 89.00 99 ASP A N 1
ATOM 751 C CA . ASP A 1 99 ? -2.751 8.852 -3.705 1.00 89.00 99 ASP A CA 1
ATOM 752 C C . ASP A 1 99 ? -3.963 8.813 -4.644 1.00 89.00 99 ASP A C 1
ATOM 754 O O . ASP A 1 99 ? -4.336 7.751 -5.142 1.00 89.00 99 ASP A O 1
ATOM 758 N N . MET A 1 100 ? -4.571 9.973 -4.913 1.00 89.75 100 MET A N 1
ATOM 759 C CA . MET A 1 100 ? -5.703 10.080 -5.831 1.00 89.75 100 MET A CA 1
ATOM 760 C C . MET A 1 100 ? -5.311 9.738 -7.272 1.00 89.75 100 MET A C 1
ATOM 762 O O . MET A 1 100 ? -6.058 9.043 -7.959 1.00 89.75 100 MET A O 1
ATOM 766 N N . GLU A 1 101 ? -4.150 10.198 -7.735 1.00 84.00 101 GLU A N 1
ATOM 767 C CA . GLU A 1 101 ? -3.633 9.864 -9.065 1.00 84.00 101 GLU A CA 1
ATOM 768 C C . GLU A 1 101 ? -3.424 8.348 -9.199 1.00 84.00 101 GLU A C 1
ATOM 770 O O . GLU A 1 101 ? -3.862 7.758 -10.187 1.00 84.00 101 GLU A O 1
ATOM 775 N N . MET A 1 102 ? -2.859 7.692 -8.179 1.00 82.19 102 MET A N 1
ATOM 776 C CA . MET A 1 102 ? -2.703 6.235 -8.178 1.00 82.19 102 MET A CA 1
ATOM 777 C C . MET A 1 102 ? -4.047 5.506 -8.158 1.00 82.19 102 MET A C 1
ATOM 779 O O . MET A 1 102 ? -4.273 4.571 -8.928 1.00 82.19 102 MET A O 1
ATOM 783 N N . TRP A 1 103 ? -4.965 5.969 -7.313 1.00 87.44 103 TRP A N 1
ATOM 784 C CA . TRP A 1 103 ? -6.303 5.411 -7.207 1.00 87.44 103 TRP A CA 1
ATOM 785 C C . TRP A 1 103 ? -7.039 5.440 -8.551 1.00 87.44 103 TRP A C 1
ATOM 787 O O . TRP A 1 103 ? -7.542 4.405 -8.993 1.00 87.44 103 TRP A O 1
ATOM 797 N N . GLN A 1 104 ? -7.080 6.596 -9.223 1.00 85.81 104 GLN A N 1
ATOM 798 C CA . GLN A 1 104 ? -7.824 6.755 -10.477 1.00 85.81 104 GLN A CA 1
ATOM 799 C C . GLN A 1 104 ? -7.179 5.999 -11.641 1.00 85.81 104 GLN A C 1
ATOM 801 O O . GLN A 1 104 ? -7.904 5.390 -12.425 1.00 85.81 104 GLN A O 1
ATOM 806 N N . HIS A 1 105 ? -5.848 6.027 -11.760 1.00 79.50 105 HIS A N 1
ATOM 807 C CA . HIS A 1 105 ? -5.162 5.448 -12.918 1.00 79.50 105 HIS A CA 1
ATOM 808 C C . HIS A 1 105 ? -4.882 3.948 -12.786 1.00 79.50 105 HIS A C 1
ATOM 810 O O . HIS A 1 105 ? -4.802 3.266 -13.807 1.00 79.50 105 HIS A O 1
ATOM 816 N N . HIS A 1 106 ? -4.739 3.421 -11.564 1.00 77.31 106 HIS A N 1
ATOM 817 C CA . HIS A 1 106 ? -4.175 2.081 -11.368 1.00 77.31 106 HIS A CA 1
ATOM 818 C C . HIS A 1 106 ? -5.020 1.125 -10.527 1.00 77.31 106 HIS A C 1
ATOM 820 O O . HIS A 1 106 ? -4.794 -0.075 -10.619 1.00 77.31 106 HIS A O 1
ATOM 826 N N . ILE A 1 107 ? -5.989 1.596 -9.733 1.00 82.69 107 ILE A N 1
ATOM 827 C CA . ILE A 1 107 ? -6.779 0.706 -8.855 1.00 82.69 107 ILE A CA 1
ATOM 828 C C . ILE A 1 107 ? -8.261 0.701 -9.231 1.00 82.69 107 ILE A C 1
ATOM 830 O O . ILE A 1 107 ? -8.864 -0.362 -9.400 1.00 82.69 107 ILE A O 1
ATOM 834 N N . LYS A 1 108 ? -8.865 1.883 -9.380 1.00 83.62 108 LYS A N 1
ATOM 835 C CA . LYS A 1 108 ? -10.318 2.045 -9.522 1.00 83.62 108 LYS A CA 1
ATOM 836 C C . LYS A 1 108 ? -10.907 1.283 -10.715 1.00 83.62 108 LYS A C 1
ATOM 838 O O . LYS A 1 108 ? -12.017 0.766 -10.615 1.00 83.62 108 LYS A O 1
ATOM 843 N N . SER A 1 109 ? -10.183 1.214 -11.832 1.00 77.12 109 SER A N 1
ATOM 844 C CA . SER A 1 109 ? -10.617 0.531 -13.059 1.00 77.12 109 SER A CA 1
ATOM 845 C C . SER A 1 109 ? -10.704 -0.990 -12.898 1.00 77.12 109 SER A C 1
ATOM 847 O O . SER A 1 109 ? -11.654 -1.597 -13.392 1.00 77.12 109 SER A O 1
ATOM 849 N N . PHE A 1 110 ? -9.762 -1.603 -12.177 1.00 74.31 110 PHE A N 1
ATOM 850 C CA . PHE A 1 110 ? -9.691 -3.059 -12.003 1.00 74.31 110 PHE A CA 1
ATOM 851 C C . PHE A 1 110 ? -10.622 -3.573 -10.902 1.00 74.31 110 PHE A C 1
ATOM 853 O O . PHE A 1 110 ? -11.147 -4.680 -10.996 1.00 74.31 110 PHE A O 1
ATOM 860 N N . TYR A 1 111 ? -10.890 -2.745 -9.891 1.00 75.25 111 TYR A N 1
ATOM 861 C CA . TYR A 1 111 ? -11.696 -3.111 -8.724 1.00 75.25 111 TYR A CA 1
ATOM 862 C C . TYR A 1 111 ? -13.037 -2.372 -8.682 1.00 75.25 111 TYR A C 1
ATOM 864 O O . TYR A 1 111 ? -13.549 -2.051 -7.611 1.00 75.25 111 TYR A O 1
ATOM 872 N N . SER A 1 112 ? -13.647 -2.134 -9.846 1.00 69.75 112 SER A N 1
ATOM 873 C CA . SER A 1 112 ? -14.937 -1.435 -9.974 1.00 69.75 112 SER A CA 1
ATOM 874 C C . SER A 1 112 ? -16.084 -2.118 -9.210 1.00 69.75 112 SER A C 1
ATOM 876 O O . SER A 1 112 ? -16.948 -1.439 -8.663 1.00 69.75 112 SER A O 1
ATOM 878 N N . ASN A 1 113 ? -16.043 -3.450 -9.079 1.00 74.50 113 ASN A N 1
ATOM 879 C CA . ASN A 1 113 ? -16.977 -4.235 -8.257 1.00 74.50 113 ASN A CA 1
ATOM 880 C C . ASN A 1 113 ? -16.568 -4.336 -6.774 1.00 74.50 113 ASN A C 1
ATOM 882 O O . ASN A 1 113 ? -17.214 -5.056 -6.014 1.00 74.50 113 ASN A O 1
ATOM 886 N N . GLN A 1 114 ? -15.472 -3.680 -6.375 1.00 72.62 114 GLN A N 1
ATOM 887 C CA . GLN A 1 114 ? -14.939 -3.586 -5.008 1.00 72.62 114 GLN A CA 1
ATOM 888 C C . GLN A 1 114 ? -14.610 -4.925 -4.311 1.00 72.62 114 GLN A C 1
ATOM 890 O O . GLN A 1 114 ? -14.269 -4.952 -3.130 1.00 72.62 114 GLN A O 1
ATOM 895 N N . ARG A 1 115 ? -14.669 -6.057 -5.022 1.00 78.88 115 ARG A N 1
ATOM 896 C CA . ARG A 1 115 ? -14.291 -7.375 -4.492 1.00 78.88 115 ARG A CA 1
ATOM 897 C C . ARG A 1 115 ? -12.774 -7.485 -4.403 1.00 78.88 115 ARG A C 1
ATOM 899 O O . ARG A 1 115 ? -12.100 -7.243 -5.393 1.00 78.88 115 ARG A O 1
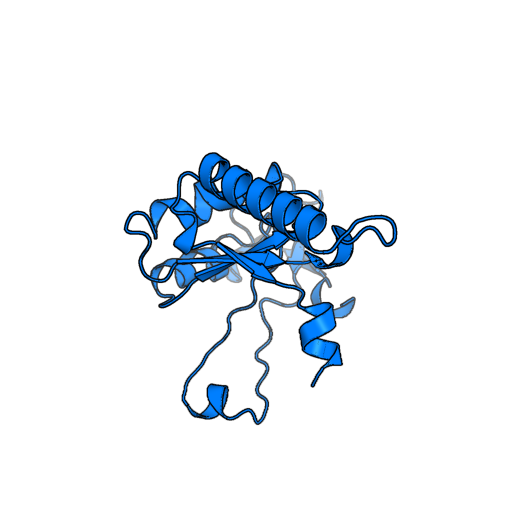ATOM 906 N N . GLY A 1 116 ? -12.258 -7.881 -3.242 1.00 85.88 116 GLY A N 1
ATOM 907 C CA . GLY A 1 116 ? -10.813 -7.995 -3.023 1.00 85.88 116 GLY A CA 1
ATOM 908 C C . GLY A 1 116 ? -10.112 -6.651 -2.813 1.00 85.88 116 GLY A C 1
ATOM 909 O O . GLY A 1 116 ? -8.892 -6.603 -2.828 1.00 85.88 116 GLY A O 1
ATOM 910 N N . LEU A 1 117 ? -10.839 -5.553 -2.598 1.00 90.50 117 LEU A N 1
ATOM 911 C CA . LEU A 1 117 ? -10.233 -4.267 -2.266 1.00 90.50 117 LEU A CA 1
ATOM 912 C C . LEU A 1 117 ? -10.309 -4.009 -0.759 1.00 90.50 117 LEU A C 1
ATOM 914 O O . LEU A 1 117 ? -11.381 -4.096 -0.165 1.00 90.50 117 LEU A O 1
ATOM 918 N N . VAL A 1 118 ? -9.183 -3.629 -0.161 1.00 94.12 118 VAL A N 1
ATOM 919 C CA . VAL A 1 118 ? -9.095 -3.205 1.238 1.00 94.12 118 VAL A CA 1
ATOM 920 C C . VAL A 1 118 ? -8.333 -1.889 1.305 1.00 94.12 118 VAL A C 1
ATOM 922 O O . VAL A 1 118 ? -7.194 -1.800 0.850 1.00 94.12 118 VAL A O 1
ATOM 925 N N . ILE A 1 119 ? -8.940 -0.867 1.902 1.00 95.50 119 ILE A N 1
ATOM 926 C CA . ILE A 1 119 ? -8.264 0.396 2.191 1.00 95.50 119 ILE A CA 1
ATOM 927 C C . ILE A 1 119 ? -7.803 0.375 3.638 1.00 95.50 119 ILE A C 1
ATOM 929 O O . ILE A 1 119 ? -8.597 0.206 4.563 1.00 95.50 119 ILE A O 1
ATOM 933 N N . VAL A 1 120 ? -6.514 0.583 3.850 1.00 96.81 120 VAL A N 1
ATOM 934 C CA . VAL A 1 120 ? -5.930 0.654 5.184 1.00 96.81 120 VAL A CA 1
ATOM 935 C C . VAL A 1 120 ? -5.660 2.114 5.500 1.00 96.81 120 VAL A C 1
ATOM 937 O O . VAL A 1 120 ? -4.788 2.728 4.896 1.00 96.81 120 VAL A O 1
ATOM 940 N N . LEU A 1 121 ? -6.387 2.674 6.463 1.00 96.62 121 LEU A N 1
ATOM 941 C CA . LEU A 1 121 ? -6.137 4.022 6.963 1.00 96.62 121 LEU A CA 1
ATOM 942 C C . LEU A 1 121 ? -5.183 3.916 8.160 1.00 96.62 121 LEU A C 1
ATOM 944 O O . LEU A 1 121 ? -5.603 3.760 9.306 1.00 96.62 121 LEU A O 1
ATOM 948 N N . ASN A 1 122 ? -3.885 3.894 7.873 1.00 96.88 122 ASN A N 1
ATOM 949 C CA . ASN A 1 122 ? -2.827 3.642 8.845 1.00 96.88 122 ASN A CA 1
ATOM 950 C C . ASN A 1 122 ? -2.447 4.912 9.623 1.00 96.88 122 ASN A C 1
ATOM 952 O O . ASN A 1 122 ? -2.749 6.022 9.200 1.00 96.88 122 ASN A O 1
ATOM 956 N N . LYS A 1 123 ? -1.700 4.754 10.719 1.00 95.75 123 LYS A N 1
ATOM 957 C CA . LYS A 1 123 ? -1.235 5.834 11.604 1.00 95.75 123 LYS A CA 1
ATOM 958 C C . LYS A 1 123 ? -2.354 6.528 12.380 1.00 95.75 123 LYS A C 1
ATOM 960 O O . LYS A 1 123 ? -2.244 7.701 12.701 1.00 95.75 123 LYS A O 1
ATOM 965 N N . ILE A 1 124 ? -3.439 5.833 12.723 1.00 94.88 124 ILE A N 1
ATOM 966 C CA . ILE A 1 124 ? -4.497 6.453 13.547 1.00 94.88 124 ILE A CA 1
ATOM 967 C C . ILE A 1 124 ? -4.006 6.894 14.930 1.00 94.88 124 ILE A C 1
ATOM 969 O O . ILE A 1 124 ? -4.660 7.705 15.578 1.00 94.88 124 ILE A O 1
ATOM 973 N N . ASP A 1 125 ? -2.873 6.356 15.382 1.00 92.88 125 ASP A N 1
ATOM 974 C CA . ASP A 1 125 ? -2.200 6.756 16.612 1.00 92.88 125 ASP A CA 1
ATOM 975 C C . ASP A 1 125 ? -1.707 8.207 16.587 1.00 92.88 125 ASP A C 1
ATOM 977 O O . ASP A 1 125 ? -1.670 8.839 17.635 1.00 92.88 125 ASP A O 1
ATOM 981 N N . THR A 1 126 ? -1.419 8.780 15.415 1.00 91.50 126 THR A N 1
ATOM 982 C CA . THR A 1 126 ? -1.033 10.198 15.305 1.00 91.50 126 THR A CA 1
ATOM 983 C C . THR A 1 126 ? -2.222 11.142 15.482 1.00 91.50 126 THR A C 1
ATOM 985 O O . THR A 1 126 ? -2.043 12.328 15.742 1.00 91.50 126 THR A O 1
ATOM 988 N N . LEU A 1 127 ? -3.449 10.620 15.374 1.00 86.38 127 LEU A N 1
ATOM 989 C CA . LEU A 1 127 ? -4.682 11.358 15.653 1.00 86.38 127 LEU A CA 1
ATOM 990 C C . LEU A 1 127 ? -5.027 11.362 17.151 1.00 86.38 127 LEU A C 1
ATOM 992 O O . LEU A 1 127 ? -6.004 12.005 17.551 1.00 86.38 127 LEU A O 1
ATOM 996 N N . TRP A 1 128 ? -4.272 10.623 17.972 1.00 85.50 128 TRP A N 1
ATOM 997 C CA . TRP A 1 128 ? -4.422 10.619 19.420 1.00 85.50 128 TRP A CA 1
ATOM 998 C C . TRP A 1 128 ? -3.763 11.865 19.983 1.00 85.50 128 TRP A C 1
ATOM 1000 O O . TRP A 1 128 ? -2.553 12.044 19.929 1.00 85.50 128 TRP A O 1
ATOM 1010 N N . ASP A 1 129 ? -4.598 12.734 20.520 1.00 78.31 129 ASP A N 1
ATOM 1011 C CA . ASP A 1 129 ? -4.163 13.877 21.297 1.00 78.31 129 ASP A CA 1
ATOM 1012 C C . ASP A 1 129 ? -4.322 13.489 22.768 1.00 78.31 129 ASP A C 1
ATOM 1014 O O . ASP A 1 129 ? -5.407 13.058 23.166 1.00 78.31 129 ASP A O 1
ATOM 1018 N N . GLU A 1 130 ? -3.253 13.592 23.559 1.00 73.50 130 GLU A N 1
ATOM 1019 C CA . GLU A 1 130 ? -3.249 13.208 24.980 1.00 73.50 130 GLU A CA 1
ATOM 1020 C C . GLU A 1 130 ? -4.241 14.031 25.814 1.00 73.50 130 GLU A C 1
ATOM 1022 O O . GLU A 1 130 ? -4.639 13.612 26.900 1.00 73.50 130 GLU A O 1
ATOM 1027 N N . LEU A 1 131 ? -4.686 15.176 25.290 1.00 79.12 131 LEU A N 1
ATOM 1028 C CA . LEU A 1 131 ? -5.692 16.029 25.914 1.00 79.12 131 LEU A CA 1
ATOM 1029 C C . LEU A 1 131 ? -7.134 15.625 25.567 1.00 79.12 131 LEU A C 1
ATOM 1031 O O . LEU A 1 131 ? -8.069 16.177 26.147 1.00 79.12 131 LEU A O 1
ATOM 1035 N N . LYS A 1 132 ? -7.338 14.689 24.629 1.00 81.75 132 LYS A N 1
ATOM 1036 C CA . LYS A 1 132 ? -8.668 14.263 24.172 1.00 81.75 132 LYS A CA 1
ATOM 1037 C C . LYS A 1 132 ? -9.144 13.012 24.884 1.00 81.75 132 LYS A C 1
ATOM 1039 O O . LYS A 1 132 ? -8.408 12.049 25.096 1.00 81.75 132 LYS A O 1
ATOM 1044 N N . PHE A 1 133 ? -10.441 12.969 25.153 1.00 84.56 133 PHE A N 1
ATOM 1045 C CA . PHE A 1 133 ? -11.076 11.764 25.656 1.00 84.56 133 PHE A CA 1
ATOM 1046 C C . PHE A 1 133 ? -11.164 10.684 24.561 1.00 84.56 133 PHE A C 1
ATOM 1048 O O . PHE A 1 133 ? -11.313 10.990 23.372 1.00 84.56 133 PHE A O 1
ATOM 1055 N N . PRO A 1 134 ? -11.197 9.390 24.933 1.00 84.62 134 PRO A N 1
ATOM 1056 C CA . PRO A 1 134 ? -11.260 8.290 23.966 1.00 84.62 134 PRO A CA 1
ATOM 1057 C C . PRO A 1 134 ? -12.428 8.364 22.967 1.00 84.62 134 PRO A C 1
ATOM 1059 O O . PRO A 1 134 ? -12.316 7.888 21.837 1.00 84.62 134 PRO A O 1
ATOM 1062 N N . HIS A 1 135 ? -13.563 8.949 23.360 1.00 86.62 135 HIS A N 1
ATOM 1063 C CA . HIS A 1 135 ? -14.721 9.105 22.477 1.00 86.62 135 HIS A CA 1
ATOM 1064 C C . HIS A 1 135 ? -14.487 10.165 21.387 1.00 86.62 135 HIS A C 1
ATOM 1066 O O . HIS A 1 135 ? -14.943 9.993 20.256 1.00 86.62 135 HIS A O 1
ATOM 1072 N N . GLU A 1 136 ? -13.731 11.221 21.688 1.00 87.06 136 GLU A N 1
ATOM 1073 C CA . GLU A 1 136 ? -13.386 12.273 20.731 1.00 87.06 136 GLU A CA 1
ATOM 1074 C C . GLU A 1 136 ? -12.431 11.741 19.666 1.00 87.06 136 GLU A C 1
ATOM 1076 O O . GLU A 1 136 ? -12.638 11.975 18.474 1.00 87.06 136 GLU A O 1
ATOM 1081 N N . ILE A 1 137 ? -11.445 10.945 20.088 1.00 88.81 137 ILE A N 1
ATOM 1082 C CA . ILE A 1 137 ? -10.514 10.242 19.200 1.00 88.81 137 ILE A CA 1
ATOM 1083 C C . ILE A 1 137 ? -11.277 9.342 18.220 1.00 88.81 137 ILE A C 1
ATOM 1085 O O . ILE A 1 137 ? -11.069 9.423 17.008 1.00 88.81 137 ILE A O 1
ATOM 1089 N N . LYS A 1 138 ? -12.217 8.525 18.720 1.00 90.69 138 LYS A N 1
ATOM 1090 C CA . LYS A 1 138 ? -13.079 7.690 17.864 1.00 90.69 138 LYS A CA 1
ATOM 1091 C C . LYS A 1 138 ? -13.870 8.531 16.862 1.00 90.69 138 LYS A C 1
ATOM 1093 O O . LYS A 1 138 ? -13.976 8.149 15.699 1.00 90.69 138 LYS A O 1
ATOM 1098 N N . GLY A 1 139 ? -14.379 9.687 17.289 1.00 93.06 139 GLY A N 1
ATOM 1099 C CA . GLY A 1 139 ? -15.071 10.631 16.414 1.00 93.06 139 GLY A CA 1
ATOM 1100 C C . GLY A 1 139 ? -14.178 11.191 15.303 1.00 93.06 139 GLY A C 1
ATOM 1101 O O . GLY A 1 139 ? -14.620 11.287 14.159 1.00 93.06 139 GLY A O 1
ATOM 1102 N N . VAL A 1 140 ? -12.920 11.532 15.604 1.00 92.50 140 VAL A N 1
ATOM 1103 C CA . VAL A 1 140 ? -11.942 11.991 14.598 1.00 92.50 140 VAL A CA 1
ATOM 1104 C C . VAL A 1 140 ? -11.665 10.888 13.577 1.00 92.50 140 VAL A C 1
ATOM 1106 O O . VAL A 1 140 ? -11.774 11.134 12.377 1.00 92.50 140 VAL A O 1
ATOM 1109 N N . ILE A 1 141 ? -11.384 9.666 14.037 1.00 94.19 141 ILE A N 1
ATOM 1110 C CA . ILE A 1 141 ? -11.107 8.519 13.161 1.00 94.19 141 ILE A CA 1
ATOM 1111 C C . ILE A 1 141 ? -12.310 8.222 12.256 1.00 94.19 141 ILE A C 1
ATOM 1113 O O . ILE A 1 141 ? -12.142 8.038 11.052 1.00 94.19 141 ILE A O 1
ATOM 1117 N N . ALA A 1 142 ? -13.530 8.232 12.804 1.00 95.12 142 ALA A N 1
ATOM 1118 C CA . ALA A 1 142 ? -14.750 8.018 12.028 1.00 95.12 142 ALA A CA 1
ATOM 1119 C C . ALA A 1 142 ? -14.943 9.096 10.949 1.00 95.12 142 ALA A C 1
ATOM 1121 O O . ALA A 1 142 ? -15.260 8.774 9.804 1.00 95.12 142 ALA A O 1
ATOM 1122 N N . ARG A 1 143 ? -14.689 10.373 11.273 1.00 94.75 143 ARG A N 1
ATOM 1123 C CA . ARG A 1 143 ? -14.735 11.462 10.284 1.00 94.75 143 ARG A CA 1
ATOM 1124 C C . ARG A 1 143 ? -13.698 11.278 9.180 1.00 94.75 143 ARG A C 1
ATOM 1126 O O . ARG A 1 143 ? -14.034 11.480 8.015 1.00 94.75 143 ARG A O 1
ATOM 1133 N N . GLN A 1 144 ? -12.481 10.864 9.530 1.00 95.06 144 GLN A N 1
ATOM 1134 C CA . GLN A 1 144 ? -11.418 10.620 8.557 1.00 95.06 144 GLN A CA 1
ATOM 1135 C C . GLN A 1 144 ? -11.751 9.440 7.636 1.00 95.06 144 GLN A C 1
ATOM 1137 O O . GLN A 1 144 ? -11.555 9.523 6.421 1.00 95.06 144 GLN A O 1
ATOM 1142 N N . ARG A 1 145 ? -12.331 8.370 8.191 1.00 96.44 145 ARG A N 1
ATOM 1143 C CA . ARG A 1 145 ? -12.829 7.221 7.426 1.00 96.44 145 ARG A CA 1
ATOM 1144 C C . ARG A 1 145 ? -13.911 7.640 6.431 1.00 96.44 145 ARG A C 1
ATOM 1146 O O . ARG A 1 145 ? -13.782 7.362 5.242 1.00 96.44 145 ARG A O 1
ATOM 1153 N N . ALA A 1 146 ? -14.918 8.380 6.894 1.00 96.81 146 ALA A N 1
ATOM 1154 C CA . ALA A 1 146 ? -16.004 8.874 6.050 1.00 96.81 146 ALA A CA 1
ATOM 1155 C C . ALA A 1 146 ? -15.510 9.838 4.957 1.00 96.81 146 ALA A C 1
ATOM 1157 O O . ALA A 1 146 ? -15.974 9.792 3.818 1.00 96.81 146 ALA A O 1
ATOM 1158 N N . ALA A 1 147 ? -14.551 10.713 5.278 1.00 96.12 147 ALA A N 1
ATOM 1159 C CA . ALA A 1 147 ? -13.927 11.597 4.296 1.00 96.12 147 ALA A CA 1
ATOM 1160 C C . ALA A 1 147 ? -13.169 10.802 3.224 1.00 96.12 147 ALA A C 1
ATOM 1162 O O . ALA A 1 147 ? -13.356 11.055 2.038 1.00 96.12 147 ALA A O 1
ATOM 1163 N N . THR A 1 148 ? -12.388 9.799 3.630 1.00 96.56 148 THR A N 1
ATOM 1164 C CA . THR A 1 148 ? -11.650 8.918 2.712 1.00 96.56 148 THR A CA 1
ATOM 1165 C C . THR A 1 148 ? -12.601 8.157 1.785 1.00 96.56 148 THR A C 1
ATOM 1167 O O . THR A 1 148 ? -12.395 8.156 0.573 1.00 96.56 148 THR A O 1
ATOM 1170 N N . ALA A 1 149 ? -13.686 7.587 2.322 1.00 95.81 149 ALA A N 1
ATOM 1171 C CA . ALA A 1 149 ? -14.706 6.889 1.536 1.00 95.81 149 ALA A CA 1
ATOM 1172 C C . ALA A 1 149 ? -15.338 7.789 0.470 1.00 95.81 149 ALA A C 1
ATOM 1174 O O . ALA A 1 149 ? -15.411 7.404 -0.697 1.00 95.81 149 ALA A O 1
ATOM 1175 N N . ARG A 1 150 ? -15.728 9.015 0.850 1.00 96.31 150 ARG A N 1
ATOM 1176 C CA . ARG A 1 150 ? -16.273 10.007 -0.090 1.00 96.31 150 ARG A CA 1
ATOM 1177 C C . ARG A 1 150 ? -15.273 10.375 -1.179 1.00 96.31 150 ARG A C 1
ATOM 1179 O O . ARG A 1 150 ? -15.646 10.424 -2.345 1.00 96.31 150 ARG A O 1
ATOM 1186 N N . THR A 1 151 ? -14.020 10.616 -0.804 1.00 95.50 151 THR A N 1
ATOM 1187 C CA . THR A 1 151 ? -12.967 11.027 -1.737 1.00 95.50 151 THR A CA 1
ATOM 1188 C C . THR A 1 151 ? -12.642 9.931 -2.752 1.00 95.50 151 THR A C 1
ATOM 1190 O O . THR A 1 151 ? -12.503 10.220 -3.938 1.00 95.50 151 THR A O 1
ATOM 1193 N N . LEU A 1 152 ? -12.564 8.669 -2.320 1.00 93.81 152 LEU A N 1
ATOM 1194 C CA . LEU A 1 152 ? -12.284 7.537 -3.210 1.00 93.81 152 LEU A CA 1
ATOM 1195 C C . LEU A 1 152 ? -13.529 7.038 -3.968 1.00 93.81 152 LEU A C 1
ATOM 1197 O O . LEU A 1 152 ? -13.392 6.406 -5.017 1.00 93.81 152 LEU A O 1
ATOM 1201 N N . GLY A 1 153 ? -14.733 7.343 -3.475 1.00 93.38 153 GLY A N 1
ATOM 1202 C CA . GLY A 1 153 ? -16.000 6.892 -4.055 1.00 93.38 153 GLY A CA 1
ATOM 1203 C C . GLY A 1 153 ? -16.300 5.417 -3.772 1.00 93.38 153 GLY A C 1
ATOM 1204 O O . GLY A 1 153 ? -16.743 4.700 -4.667 1.00 93.38 153 GLY A O 1
ATOM 1205 N N . ILE A 1 154 ? -16.028 4.955 -2.548 1.00 93.25 154 ILE A N 1
ATOM 1206 C CA . ILE A 1 154 ? -16.196 3.555 -2.119 1.00 93.25 154 ILE A CA 1
ATOM 1207 C C . ILE A 1 154 ? -16.988 3.447 -0.810 1.00 93.25 154 ILE A C 1
ATOM 1209 O O . ILE A 1 154 ? -17.204 4.451 -0.132 1.00 93.25 154 ILE A O 1
ATOM 1213 N N . SER A 1 155 ? -17.388 2.229 -0.430 1.00 93.88 155 SER A N 1
ATOM 1214 C CA . SER A 1 155 ? -18.004 1.985 0.883 1.00 93.88 155 SER A CA 1
ATOM 1215 C C . SER A 1 155 ? -17.011 2.209 2.031 1.00 93.88 155 SER A C 1
ATOM 1217 O O . SER A 1 155 ? -15.852 1.800 1.953 1.00 93.88 155 SER A O 1
ATOM 1219 N N . GLU A 1 156 ? -17.487 2.797 3.134 1.00 95.12 156 GLU A N 1
ATOM 1220 C CA . GLU A 1 156 ? -16.727 2.896 4.387 1.00 95.12 156 GLU A CA 1
ATOM 1221 C C . GLU A 1 156 ? -16.348 1.529 4.969 1.00 95.12 156 GLU A C 1
ATOM 1223 O O . GLU A 1 156 ? -15.343 1.437 5.674 1.00 95.12 156 GLU A O 1
ATOM 1228 N N . ASP A 1 157 ? -17.111 0.475 4.663 1.00 94.81 157 ASP A N 1
ATOM 1229 C CA . ASP A 1 157 ? -16.870 -0.888 5.162 1.00 94.81 157 ASP A CA 1
ATOM 1230 C C . ASP A 1 157 ? -15.578 -1.504 4.613 1.00 94.81 157 ASP A C 1
ATOM 1232 O O . ASP A 1 157 ? -15.058 -2.473 5.162 1.00 94.81 157 ASP A O 1
ATOM 1236 N N . LEU A 1 158 ? -15.041 -0.929 3.535 1.00 94.75 158 LEU A N 1
ATOM 1237 C CA . LEU A 1 158 ? -13.767 -1.331 2.946 1.00 94.75 158 LEU A CA 1
ATOM 1238 C C . LEU A 1 158 ? -12.577 -0.611 3.588 1.00 94.75 158 LEU A C 1
ATOM 1240 O O . LEU A 1 158 ? -11.438 -0.885 3.212 1.00 94.75 158 LEU A O 1
ATOM 1244 N N . ILE A 1 159 ? -12.816 0.322 4.518 1.00 96.38 159 ILE A N 1
ATOM 1245 C CA . ILE A 1 159 ? -11.782 1.171 5.110 1.00 96.38 159 ILE A CA 1
ATOM 1246 C C . ILE A 1 159 ? -11.522 0.776 6.559 1.00 96.38 159 ILE A C 1
ATOM 1248 O O . ILE A 1 159 ? -12.357 0.961 7.449 1.00 96.38 159 ILE A O 1
ATOM 1252 N N . PHE A 1 160 ? -10.300 0.317 6.809 1.00 97.31 160 PHE A N 1
ATOM 1253 C CA . PHE A 1 160 ? -9.856 -0.185 8.099 1.00 97.31 160 PHE A CA 1
ATOM 1254 C C . PHE A 1 160 ? -8.862 0.791 8.735 1.00 97.31 160 PHE A C 1
ATOM 1256 O O . PHE A 1 160 ? -7.700 0.846 8.322 1.00 97.31 160 PHE A O 1
ATOM 1263 N N . PRO A 1 161 ? -9.299 1.582 9.731 1.00 96.44 161 PRO A N 1
ATOM 1264 C CA . PRO A 1 161 ? -8.400 2.409 10.520 1.00 96.44 161 PRO A CA 1
ATOM 1265 C C . PRO A 1 161 ? -7.527 1.536 11.426 1.00 96.44 161 PRO A C 1
ATOM 1267 O O . PRO A 1 161 ? -8.052 0.817 12.277 1.00 96.44 161 PRO A O 1
ATOM 1270 N N . ILE A 1 162 ? -6.203 1.615 11.274 1.00 96.44 162 ILE A N 1
ATOM 1271 C CA . ILE A 1 162 ? -5.253 0.845 12.091 1.00 96.44 162 ILE A CA 1
ATOM 1272 C C . ILE A 1 162 ? -4.056 1.684 12.544 1.00 96.44 162 ILE A C 1
ATOM 1274 O O . ILE A 1 162 ? -3.702 2.697 11.940 1.00 96.44 162 ILE A O 1
ATOM 1278 N N . SER A 1 163 ? -3.383 1.208 13.590 1.00 95.94 163 SER A N 1
ATOM 1279 C CA . SER A 1 163 ? -2.019 1.619 13.920 1.00 95.94 163 SER A CA 1
ATOM 1280 C C . SER A 1 163 ? -1.085 0.432 13.721 1.00 95.94 163 SER A C 1
ATOM 1282 O O . SER A 1 163 ? -0.983 -0.446 14.582 1.00 95.94 163 SER A O 1
ATOM 1284 N N . ALA A 1 164 ? -0.393 0.391 12.579 1.00 95.56 164 ALA A N 1
ATOM 1285 C CA . ALA A 1 164 ? 0.602 -0.646 12.319 1.00 95.56 164 ALA A CA 1
ATOM 1286 C C . ALA A 1 164 ? 1.757 -0.598 13.336 1.00 95.56 164 ALA A C 1
ATOM 1288 O O . ALA A 1 164 ? 2.266 -1.643 13.731 1.00 95.56 164 ALA A O 1
ATOM 1289 N N . GLN A 1 165 ? 2.134 0.598 13.810 1.00 94.75 165 GLN A N 1
ATOM 1290 C CA . GLN A 1 165 ? 3.173 0.763 14.829 1.00 94.75 165 GLN A CA 1
ATOM 1291 C C . GLN A 1 165 ? 2.774 0.081 16.142 1.00 94.75 165 GLN A C 1
ATOM 1293 O O . GLN A 1 165 ? 3.535 -0.726 16.672 1.00 94.75 165 GLN A O 1
ATOM 1298 N N . LYS A 1 166 ? 1.573 0.367 16.662 1.00 92.94 166 LYS A N 1
ATOM 1299 C CA . LYS A 1 166 ? 1.101 -0.239 17.914 1.00 92.94 166 LYS A CA 1
ATOM 1300 C C . LYS A 1 166 ? 0.898 -1.747 17.760 1.00 92.94 166 LYS A C 1
ATOM 1302 O O . LYS A 1 166 ? 1.269 -2.489 18.662 1.00 92.94 166 LYS A O 1
ATOM 1307 N N . ALA A 1 167 ? 0.397 -2.203 16.608 1.00 93.50 167 ALA A N 1
ATOM 1308 C CA . ALA A 1 167 ? 0.272 -3.629 16.305 1.00 93.50 167 ALA A CA 1
ATOM 1309 C C . ALA A 1 167 ? 1.632 -4.348 16.261 1.00 93.50 167 ALA A C 1
ATOM 1311 O O . ALA A 1 167 ? 1.732 -5.486 16.706 1.00 93.50 167 ALA A O 1
ATOM 1312 N N . LEU A 1 168 ? 2.682 -3.692 15.754 1.00 92.62 168 LEU A N 1
ATOM 1313 C CA . LEU A 1 168 ? 4.037 -4.244 15.737 1.00 92.62 168 LEU A CA 1
ATOM 1314 C C . LEU A 1 168 ? 4.639 -4.340 17.145 1.00 92.62 168 LEU A C 1
ATOM 1316 O O . LEU A 1 168 ? 5.292 -5.331 17.446 1.00 92.62 168 LEU A O 1
ATOM 1320 N N . VAL A 1 169 ? 4.418 -3.330 17.991 1.00 93.69 169 VAL A N 1
ATOM 1321 C CA . VAL A 1 169 ? 4.931 -3.293 19.375 1.00 93.69 169 VAL A CA 1
ATOM 1322 C C . VAL A 1 169 ? 4.227 -4.307 20.281 1.00 93.69 169 VAL A C 1
ATOM 1324 O O . VAL A 1 169 ? 4.831 -4.787 21.230 1.00 93.69 169 VAL A O 1
ATOM 1327 N N . ALA A 1 170 ? 2.966 -4.636 20.000 1.00 91.25 170 ALA A N 1
ATOM 1328 C CA . ALA A 1 170 ? 2.185 -5.594 20.782 1.00 91.25 170 ALA A CA 1
ATOM 1329 C C . ALA A 1 170 ? 2.470 -7.075 20.448 1.00 91.25 170 ALA A C 1
ATOM 1331 O O . ALA A 1 170 ? 1.775 -7.941 20.979 1.00 91.25 170 ALA A O 1
ATOM 1332 N N . LYS A 1 171 ? 3.419 -7.354 19.542 1.00 60.09 171 LYS A N 1
ATOM 1333 C CA . LYS A 1 171 ? 3.826 -8.716 19.169 1.00 60.09 171 LYS A CA 1
ATOM 1334 C C . LYS A 1 171 ? 4.608 -9.427 20.266 1.00 60.09 171 LYS A C 1
ATOM 1336 O O . LYS A 1 171 ? 5.420 -8.761 20.942 1.00 60.09 171 LYS A O 1
#

pLDDT: mean 82.37, std 13.7, range [45.91, 97.31]

Foldseek 3Di:
DVLQADKDKDALVVCVVVVQDDCVLCVPQQDPVRIGIGTPDDDDDDDDPDPVVVVPDDDDDDDAPVPCSRDVPPLQVCLLVDQADEAEAELVVAQDPSNLVCLVPRPCVSCVVVGRYAYEHEDLVVLDDVPDDPVVSVVSSVVSLVVNCVSSVHDSVRYHYYYPPVVVVVD

Sequence (171 aa):
LREIIQTKQVSVADAVKLDLYQGELHHGLVSSNNMVEIPQWRHAIVSFPHPLLQQGLVILDTPGLNALGSEPELTLSTLPNAQVVLFVLAADTGVTRSDMEMWQHHIKSFYSNQRGLVIVLNKIDTLWDELKFPHEIKGVIARQRAATARTLGISEDLIFPISAQKALVAK